Protein AF-A0A6N7GYB1-F1 (afdb_monomer_lite)

Secondary structure (DSSP, 8-state):
-PPEEE-HHHHHHHHHHHHHTSTT-TT--EEEEEE-TTS-EEEEEEE-TTS-HHHHHHHHHHHHHHHHTTEEEPP-

Foldseek 3Di:
DDAAADAQVRLFVVLLVQLCVDPQQVQWDTWGWDADPVQDIDTPDTGSHRGDPVSSVVSSVVVGVVNSVHYTYDDD

Radius of gyration: 12.16 Å; chains: 1; bounding box: 31×22×30 Å

pLDDT: mean 94.36, std 7.41, range [57.0, 98.5]

Structure (mmCIF, N/CA/C/O backbone):
data_AF-A0A6N7GYB1-F1
#
_entry.id   AF-A0A6N7GYB1-F1
#
loop_
_atom_site.group_PDB
_atom_site.id
_atom_site.type_symbol
_atom_site.label_atom_id
_atom_site.label_alt_id
_atom_site.label_comp_id
_atom_site.label_asym_id
_atom_site.label_entity_id
_atom_site.label_seq_id
_atom_site.pdbx_PDB_ins_code
_atom_site.Cartn_x
_atom_site.Cartn_y
_atom_site.Cartn_z
_atom_site.occupancy
_atom_site.B_iso_or_equiv
_atom_site.auth_seq_id
_atom_site.auth_comp_id
_atom_site.auth_asym_id
_atom_site.auth_atom_id
_atom_site.pdbx_PDB_model_num
ATOM 1 N N . MET A 1 1 ? -15.799 -10.170 8.489 1.00 57.00 1 MET A N 1
ATOM 2 C CA . MET A 1 1 ? -14.936 -10.188 9.692 1.00 57.00 1 MET A CA 1
ATOM 3 C C . MET A 1 1 ? -14.592 -8.754 10.049 1.00 57.00 1 MET A C 1
ATOM 5 O O . MET A 1 1 ? -14.620 -7.919 9.154 1.00 57.00 1 MET A O 1
ATOM 9 N N . ALA A 1 2 ? -14.323 -8.455 11.320 1.00 79.31 2 ALA A N 1
ATOM 10 C CA . ALA A 1 2 ? -13.762 -7.156 11.683 1.00 79.31 2 ALA A CA 1
ATOM 11 C C . ALA A 1 2 ? -12.311 -7.091 11.182 1.00 79.31 2 ALA A C 1
ATOM 13 O O . ALA A 1 2 ? -11.570 -8.060 11.353 1.00 79.31 2 ALA A O 1
ATOM 14 N N . LYS A 1 3 ? -11.935 -5.987 10.537 1.00 87.69 3 LYS A N 1
ATOM 15 C CA . LYS A 1 3 ? -10.567 -5.756 10.071 1.00 87.69 3 LYS A CA 1
ATOM 16 C C . LYS A 1 3 ? -9.637 -5.481 11.249 1.00 87.69 3 LYS A C 1
ATOM 18 O O . LYS A 1 3 ? -10.065 -5.012 12.305 1.00 87.69 3 LYS A O 1
ATOM 23 N N . ILE A 1 4 ? -8.359 -5.777 11.062 1.00 93.25 4 ILE A N 1
ATOM 24 C CA . ILE A 1 4 ? -7.321 -5.5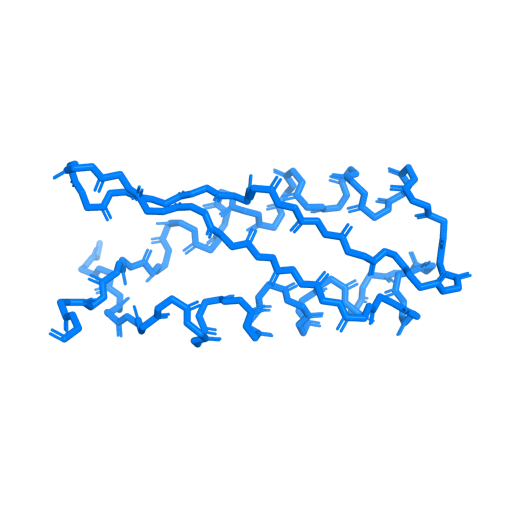18 12.057 1.00 93.25 4 ILE A CA 1
ATOM 25 C C . ILE A 1 4 ? -6.925 -4.044 11.955 1.00 93.25 4 ILE A C 1
ATOM 27 O O . ILE A 1 4 ? -6.650 -3.551 10.865 1.00 93.25 4 ILE A O 1
ATOM 31 N N . ARG A 1 5 ? -6.874 -3.331 13.081 1.00 93.56 5 ARG A N 1
ATOM 32 C CA . ARG A 1 5 ? -6.420 -1.935 13.088 1.00 93.56 5 ARG A CA 1
ATOM 33 C C . ARG A 1 5 ? -4.895 -1.856 13.062 1.00 93.56 5 ARG A C 1
ATOM 35 O O . ARG A 1 5 ? -4.238 -2.557 13.834 1.00 93.56 5 ARG A O 1
ATOM 42 N N . LYS A 1 6 ? -4.358 -1.009 12.186 1.00 95.06 6 LYS A N 1
ATOM 43 C CA . LYS A 1 6 ? -2.922 -0.778 11.987 1.00 95.06 6 LYS A CA 1
ATOM 44 C C . LYS A 1 6 ? -2.631 0.707 11.821 1.00 95.06 6 LYS A C 1
ATOM 46 O O . LYS A 1 6 ? -3.443 1.425 11.243 1.00 95.06 6 LYS A O 1
ATOM 51 N N . THR A 1 7 ? -1.495 1.181 12.321 1.00 95.38 7 THR A N 1
ATOM 52 C CA . THR A 1 7 ? -1.074 2.562 12.046 1.00 95.38 7 THR A CA 1
ATOM 53 C C . THR A 1 7 ? -0.743 2.727 10.562 1.00 95.38 7 THR A C 1
ATOM 55 O O . THR A 1 7 ? -0.519 1.745 9.846 1.00 95.38 7 THR A O 1
ATOM 58 N N . ALA A 1 8 ? -0.685 3.972 10.085 1.00 95.31 8 ALA A N 1
ATOM 59 C CA . ALA A 1 8 ? -0.288 4.241 8.706 1.00 95.31 8 ALA A CA 1
ATOM 60 C C . ALA A 1 8 ? 1.100 3.656 8.388 1.00 95.31 8 ALA A C 1
ATOM 62 O O . ALA A 1 8 ? 1.263 2.990 7.371 1.00 95.31 8 ALA A O 1
ATOM 63 N N . GLU A 1 9 ? 2.062 3.812 9.302 1.00 96.44 9 GLU A N 1
ATOM 64 C CA . GLU A 1 9 ? 3.424 3.281 9.163 1.00 96.44 9 GLU A CA 1
ATOM 65 C C . GLU A 1 9 ? 3.449 1.748 9.073 1.00 96.44 9 GLU A C 1
ATOM 67 O O . GLU A 1 9 ? 4.208 1.176 8.289 1.00 96.44 9 GLU A O 1
ATOM 72 N N . GLU A 1 10 ? 2.600 1.057 9.841 1.00 97.12 10 GLU A N 1
ATOM 73 C CA . GLU A 1 10 ? 2.492 -0.401 9.753 1.00 97.12 10 GLU A CA 1
ATOM 74 C C . GLU A 1 10 ? 1.892 -0.849 8.414 1.00 97.12 10 GLU A C 1
ATOM 76 O O . GLU A 1 10 ? 2.361 -1.824 7.828 1.00 97.12 10 GLU A O 1
ATOM 81 N N . ILE A 1 11 ? 0.871 -0.146 7.910 1.00 97.31 11 ILE A N 1
ATOM 82 C CA . ILE A 1 11 ? 0.269 -0.439 6.600 1.00 97.31 11 ILE A CA 1
ATOM 83 C C . ILE A 1 11 ? 1.285 -0.195 5.479 1.00 97.31 11 ILE A C 1
ATOM 85 O O . ILE A 1 11 ? 1.422 -1.026 4.584 1.00 97.31 11 ILE A O 1
ATOM 89 N N . GLU A 1 12 ? 2.037 0.903 5.539 1.00 98.25 12 GLU A N 1
ATOM 90 C CA . GLU A 1 12 ? 3.115 1.212 4.594 1.00 98.25 12 GLU A CA 1
ATOM 91 C C . GLU A 1 12 ? 4.212 0.142 4.595 1.00 98.25 12 GLU A C 1
ATOM 93 O O . GLU A 1 12 ? 4.669 -0.285 3.530 1.00 98.25 12 GLU A O 1
ATOM 98 N N . ALA A 1 13 ? 4.602 -0.342 5.778 1.00 98.12 13 ALA A N 1
ATOM 99 C CA . ALA A 1 13 ? 5.562 -1.431 5.909 1.00 98.12 13 ALA A CA 1
ATOM 100 C C . ALA A 1 13 ? 5.034 -2.740 5.299 1.00 98.12 13 ALA A C 1
ATOM 102 O O . ALA A 1 13 ? 5.773 -3.413 4.580 1.00 98.12 13 ALA A O 1
ATOM 103 N N . LEU A 1 14 ? 3.757 -3.075 5.522 1.00 98.12 14 LEU A N 1
ATOM 104 C CA . LEU A 1 14 ? 3.111 -4.253 4.930 1.00 98.12 14 LEU A CA 1
ATOM 105 C C . LEU A 1 14 ? 3.023 -4.150 3.404 1.00 98.12 14 LEU A C 1
ATOM 107 O O . LEU A 1 14 ? 3.362 -5.101 2.703 1.00 98.12 14 LEU A O 1
ATOM 111 N N . LEU A 1 15 ? 2.621 -2.990 2.880 1.00 98.25 15 LEU A N 1
ATOM 112 C CA . LEU A 1 15 ? 2.592 -2.713 1.443 1.00 98.25 15 LEU A CA 1
ATOM 113 C C . LEU A 1 15 ? 3.969 -2.906 0.809 1.00 98.25 15 LEU A C 1
ATOM 115 O O . LEU A 1 15 ? 4.090 -3.552 -0.231 1.00 98.25 15 LEU A O 1
ATOM 119 N N . LEU A 1 16 ? 5.011 -2.362 1.440 1.00 98.50 16 LEU A N 1
ATOM 120 C CA . LEU A 1 16 ? 6.382 -2.486 0.962 1.00 98.50 16 LEU A CA 1
ATOM 121 C C . LEU A 1 16 ? 6.885 -3.933 1.028 1.00 98.50 16 LEU A C 1
ATOM 123 O O . LEU A 1 16 ? 7.574 -4.377 0.110 1.00 98.50 16 LEU A O 1
ATOM 127 N N . GLU A 1 17 ? 6.567 -4.661 2.099 1.00 98.25 17 GLU A N 1
ATOM 128 C CA . GLU A 1 17 ? 6.949 -6.065 2.244 1.00 98.25 17 GLU A CA 1
ATOM 129 C C . GLU A 1 17 ? 6.288 -6.934 1.167 1.00 98.25 17 GLU A C 1
ATOM 131 O O . GLU A 1 17 ? 6.980 -7.699 0.496 1.00 98.25 17 GLU A O 1
ATOM 136 N N . GLU A 1 18 ? 4.979 -6.786 0.953 1.00 98.12 18 GLU A N 1
ATOM 137 C CA . GLU A 1 18 ? 4.257 -7.525 -0.086 1.00 98.12 18 GLU A CA 1
ATOM 138 C C . GLU A 1 18 ? 4.751 -7.153 -1.486 1.00 98.12 18 GLU A C 1
ATOM 140 O O . GLU A 1 18 ? 4.962 -8.036 -2.315 1.00 98.12 18 GLU A O 1
ATOM 145 N N . LEU A 1 19 ? 5.015 -5.869 -1.744 1.00 98.00 19 LEU A N 1
ATOM 146 C CA . LEU A 1 19 ? 5.539 -5.419 -3.031 1.00 98.00 19 LEU A CA 1
ATOM 147 C C . LEU A 1 19 ? 6.904 -6.045 -3.341 1.00 98.00 19 LEU A C 1
ATOM 149 O O . LEU A 1 19 ? 7.144 -6.470 -4.467 1.00 98.00 19 LEU A O 1
ATOM 153 N N . ARG A 1 20 ? 7.789 -6.161 -2.345 1.00 97.94 20 ARG A N 1
ATOM 154 C CA . ARG A 1 20 ? 9.117 -6.778 -2.512 1.00 97.94 20 ARG A CA 1
ATOM 155 C C . ARG A 1 20 ? 9.079 -8.286 -2.754 1.00 97.94 20 ARG A C 1
ATOM 157 O O . ARG A 1 20 ? 10.094 -8.836 -3.173 1.0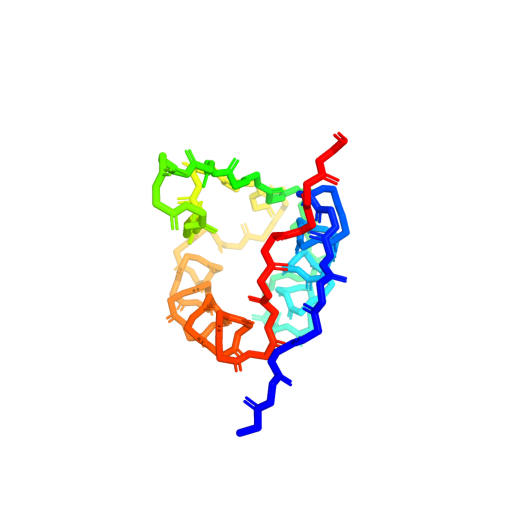0 97.94 20 ARG A O 1
ATOM 164 N N . LYS A 1 21 ? 7.954 -8.954 -2.484 1.00 97.62 21 LYS A N 1
ATOM 165 C CA . LYS A 1 21 ? 7.754 -10.380 -2.797 1.00 97.62 21 LYS A CA 1
ATOM 166 C C . LYS A 1 21 ? 7.375 -10.606 -4.263 1.00 97.62 21 LYS A C 1
ATOM 168 O O . LYS A 1 21 ? 7.421 -11.744 -4.721 1.00 97.62 21 LYS A O 1
ATOM 173 N N . VAL A 1 22 ? 6.988 -9.555 -4.987 1.00 96.62 22 VAL A N 1
ATOM 174 C CA . VAL A 1 22 ? 6.634 -9.639 -6.406 1.00 96.62 22 VAL A CA 1
ATOM 175 C C . VAL A 1 22 ? 7.903 -9.629 -7.252 1.00 96.62 22 VAL A C 1
ATOM 177 O O . VAL A 1 22 ? 8.789 -8.798 -7.043 1.00 96.62 22 VAL A O 1
ATOM 180 N N . GLU A 1 23 ? 7.971 -10.546 -8.219 1.00 95.12 23 GLU A N 1
ATOM 181 C CA . GLU A 1 23 ? 9.071 -10.627 -9.182 1.00 95.12 23 GLU A CA 1
ATOM 182 C C . GLU A 1 23 ? 9.294 -9.262 -9.848 1.00 95.12 23 GLU A C 1
ATOM 184 O O . GLU A 1 23 ? 8.346 -8.600 -10.278 1.00 95.12 23 GLU A O 1
ATOM 189 N N . HIS A 1 24 ? 10.557 -8.837 -9.906 1.00 94.44 24 HIS A N 1
ATOM 190 C CA . HIS A 1 24 ? 11.000 -7.530 -10.401 1.00 94.44 24 HIS A CA 1
ATOM 191 C C . HIS A 1 24 ? 10.726 -6.327 -9.485 1.00 94.44 24 HIS A C 1
ATOM 193 O O . HIS A 1 24 ? 11.121 -5.215 -9.849 1.00 94.44 24 HIS A O 1
ATOM 199 N N . CYS A 1 25 ? 10.135 -6.505 -8.297 1.00 97.50 25 CYS A N 1
ATOM 200 C CA . CYS A 1 25 ? 9.855 -5.440 -7.321 1.00 97.50 25 CYS A CA 1
ATOM 201 C C . CYS A 1 25 ? 10.665 -5.521 -6.017 1.00 97.50 25 CYS A C 1
ATOM 203 O O . CYS A 1 25 ? 10.481 -4.709 -5.107 1.00 97.50 25 CYS A O 1
ATOM 205 N N . GLU A 1 26 ? 11.641 -6.425 -5.944 1.00 97.50 26 GLU A N 1
ATOM 206 C CA . GLU A 1 26 ? 12.493 -6.676 -4.774 1.00 97.50 26 GLU A CA 1
ATOM 207 C C . GLU A 1 26 ? 13.303 -5.432 -4.359 1.00 97.50 26 GLU A C 1
ATOM 209 O O . GLU A 1 26 ? 13.683 -5.263 -3.199 1.00 97.50 26 GLU A O 1
ATOM 214 N N . GLY A 1 27 ? 13.569 -4.538 -5.317 1.00 97.00 27 GLY A N 1
ATOM 215 C CA . GLY A 1 27 ? 14.309 -3.293 -5.141 1.00 97.00 27 GLY A CA 1
ATOM 216 C C . GLY A 1 27 ? 13.477 -2.095 -4.676 1.00 97.00 27 GLY A C 1
ATOM 217 O O . GLY A 1 27 ? 14.065 -1.018 -4.508 1.00 97.00 27 GLY A O 1
ATOM 218 N N . ALA A 1 28 ? 12.162 -2.251 -4.468 1.00 97.75 28 ALA A N 1
ATOM 219 C CA . ALA A 1 28 ? 11.288 -1.187 -3.976 1.00 97.75 28 ALA A CA 1
ATOM 220 C C . ALA A 1 28 ? 11.782 -0.644 -2.624 1.00 97.75 28 ALA A C 1
ATOM 222 O O . ALA A 1 28 ? 12.255 -1.388 -1.761 1.00 97.75 28 ALA A O 1
ATOM 223 N N . ARG A 1 29 ? 11.710 0.674 -2.424 1.00 97.94 29 ARG A N 1
ATOM 224 C CA . ARG A 1 29 ? 12.304 1.361 -1.263 1.00 97.94 29 ARG A CA 1
ATOM 225 C C . ARG A 1 29 ? 11.284 1.853 -0.253 1.00 97.94 29 ARG A C 1
ATOM 227 O O . ARG A 1 29 ? 11.567 1.777 0.936 1.00 97.94 29 ARG A O 1
ATOM 234 N N . SER A 1 30 ? 10.145 2.348 -0.718 1.00 97.56 30 SER A N 1
ATOM 235 C CA . SER A 1 30 ? 9.088 2.865 0.147 1.00 97.56 30 SER A CA 1
ATOM 236 C C . SER A 1 30 ? 7.738 2.849 -0.559 1.00 97.56 30 SER A C 1
ATOM 238 O O . SER A 1 30 ? 7.667 2.941 -1.787 1.00 97.56 30 SER A O 1
ATOM 240 N N . VAL A 1 31 ? 6.681 2.769 0.239 1.00 98.06 31 VAL A N 1
ATOM 241 C CA . VAL A 1 31 ? 5.295 3.038 -0.144 1.00 98.06 31 VAL A CA 1
ATOM 242 C C . VAL A 1 31 ? 4.750 3.996 0.909 1.00 98.06 31 VAL A C 1
ATOM 244 O O . VAL A 1 31 ? 5.083 3.850 2.079 1.00 98.06 31 VAL A O 1
ATOM 247 N N . THR A 1 32 ? 3.975 4.988 0.492 1.00 97.94 32 THR A N 1
ATOM 248 C CA . THR A 1 32 ? 3.356 5.973 1.379 1.00 97.94 32 THR A CA 1
ATOM 249 C C . THR A 1 32 ? 1.867 6.007 1.104 1.00 97.94 32 THR A C 1
ATOM 251 O O . THR A 1 32 ? 1.453 6.059 -0.061 1.00 97.94 32 THR A O 1
ATOM 254 N N . ILE A 1 33 ? 1.060 5.994 2.158 1.00 97.94 33 ILE A N 1
ATOM 255 C CA . ILE A 1 33 ? -0.393 6.086 2.049 1.00 97.94 33 ILE A CA 1
ATOM 256 C C . ILE A 1 33 ? -0.871 7.501 2.368 1.00 97.94 33 ILE A C 1
ATOM 258 O O . ILE A 1 33 ? -0.236 8.265 3.090 1.00 97.94 33 ILE A O 1
ATOM 262 N N . ARG A 1 34 ? -2.032 7.852 1.826 1.00 96.62 34 ARG A N 1
ATOM 263 C CA . ARG A 1 34 ? -2.841 8.976 2.301 1.00 96.62 34 ARG A CA 1
ATOM 264 C C . ARG A 1 34 ? -4.010 8.425 3.096 1.00 96.62 34 ARG A C 1
ATOM 266 O O . ARG A 1 34 ? -4.617 7.433 2.691 1.00 96.62 34 ARG A O 1
ATOM 273 N N . THR A 1 35 ? -4.330 9.094 4.192 1.00 94.31 35 THR A N 1
ATOM 274 C CA . THR A 1 35 ? -5.512 8.813 5.002 1.00 94.31 35 THR A CA 1
ATOM 275 C C . THR A 1 35 ? -6.635 9.768 4.608 1.00 94.31 35 THR A C 1
ATOM 277 O O . THR A 1 35 ? -6.393 10.907 4.196 1.00 94.31 35 THR A O 1
ATOM 280 N N . PHE A 1 36 ? -7.873 9.296 4.691 1.00 92.12 36 PHE A N 1
ATOM 281 C CA . PHE A 1 36 ? -9.063 10.080 4.388 1.00 92.12 36 PHE A CA 1
ATOM 282 C C . PHE A 1 36 ? -9.896 10.316 5.650 1.00 92.12 36 PHE A C 1
ATOM 284 O O . PHE A 1 36 ? -9.764 9.617 6.652 1.00 92.12 36 PHE A O 1
ATOM 291 N N . VAL A 1 37 ? -10.776 11.319 5.593 1.00 88.06 37 VAL A N 1
ATOM 292 C CA . VAL A 1 37 ? -11.630 11.727 6.725 1.00 88.06 37 VAL A CA 1
ATOM 293 C C . VAL A 1 37 ? -12.596 10.616 7.153 1.00 88.06 37 VAL A C 1
ATOM 295 O O . VAL A 1 37 ? -12.984 10.555 8.314 1.00 88.06 37 VAL A O 1
ATOM 298 N N . ASP A 1 38 ? -12.967 9.725 6.234 1.00 88.44 38 ASP A N 1
ATOM 299 C CA . ASP A 1 38 ? -13.821 8.565 6.509 1.00 88.44 38 ASP A CA 1
ATOM 300 C C . ASP A 1 38 ? -13.062 7.371 7.125 1.00 88.44 38 ASP A C 1
ATOM 302 O O . ASP A 1 38 ? -13.649 6.308 7.320 1.00 88.44 38 ASP A O 1
ATOM 306 N N . GLY A 1 39 ? -11.768 7.530 7.433 1.00 86.56 39 GLY A N 1
ATOM 307 C CA . GLY A 1 39 ? -10.912 6.480 7.987 1.00 86.56 39 GLY A CA 1
ATOM 308 C C . GLY A 1 39 ? -10.386 5.488 6.947 1.00 86.56 39 GLY A C 1
ATOM 309 O O . GLY A 1 39 ? -9.627 4.584 7.298 1.00 86.56 39 GLY A O 1
ATOM 310 N N . SER A 1 40 ? -10.747 5.650 5.670 1.00 92.31 40 SER A N 1
ATOM 311 C CA . SER A 1 40 ? -10.138 4.883 4.587 1.00 92.31 40 SER A CA 1
ATOM 312 C C . SER A 1 40 ? -8.722 5.382 4.283 1.00 92.31 40 SER A C 1
ATOM 314 O O . SER A 1 40 ? -8.285 6.451 4.724 1.00 92.31 40 SER A O 1
ATOM 316 N N . TRP A 1 41 ? -7.978 4.592 3.515 1.00 96.38 41 TRP A N 1
ATOM 317 C CA . TRP A 1 41 ? -6.624 4.920 3.087 1.00 96.38 41 TRP A CA 1
ATOM 318 C C . TRP A 1 41 ? -6.370 4.414 1.673 1.00 96.38 41 TRP A C 1
ATOM 320 O O . TRP A 1 41 ? -6.985 3.442 1.248 1.00 96.38 41 TRP A O 1
ATOM 330 N N . ALA A 1 42 ? -5.455 5.056 0.951 1.00 97.50 42 ALA A N 1
ATOM 331 C CA . ALA A 1 42 ? -5.004 4.609 -0.369 1.00 97.50 42 ALA A CA 1
ATOM 332 C C . ALA A 1 42 ? -3.522 4.927 -0.556 1.00 97.50 42 ALA A C 1
ATOM 334 O O . ALA A 1 42 ? -3.005 5.851 0.079 1.00 97.50 42 ALA A O 1
ATOM 335 N N . ILE A 1 43 ? -2.840 4.221 -1.456 1.00 97.94 43 ILE A N 1
ATOM 336 C CA . ILE A 1 43 ? -1.457 4.548 -1.800 1.00 97.94 43 ILE A CA 1
ATOM 337 C C . ILE A 1 43 ? -1.419 5.943 -2.436 1.00 97.94 43 ILE A C 1
ATOM 339 O O . ILE A 1 43 ? -2.135 6.248 -3.390 1.00 97.94 43 ILE A O 1
ATOM 343 N N . ALA A 1 44 ? -0.573 6.811 -1.889 1.00 97.44 44 ALA A N 1
ATOM 344 C CA . ALA A 1 44 ? -0.332 8.153 -2.405 1.00 97.44 44 ALA A CA 1
ATOM 345 C C . ALA A 1 44 ? 0.931 8.204 -3.268 1.00 97.44 44 ALA A C 1
ATOM 347 O O . ALA A 1 44 ? 0.972 8.902 -4.281 1.00 97.44 44 ALA A O 1
ATOM 348 N N . PHE A 1 45 ? 1.966 7.471 -2.859 1.00 97.06 45 PHE A N 1
ATOM 349 C CA . PHE A 1 45 ? 3.265 7.464 -3.517 1.00 97.06 45 PHE A CA 1
ATOM 350 C C . PHE A 1 45 ? 3.987 6.136 -3.283 1.00 97.06 45 PHE A C 1
ATOM 352 O O . PHE A 1 45 ? 3.798 5.484 -2.259 1.00 97.06 45 PHE A O 1
ATOM 359 N N . PHE A 1 46 ? 4.863 5.754 -4.209 1.00 97.75 46 PHE A N 1
ATOM 360 C CA . PHE A 1 46 ? 5.811 4.667 -3.995 1.00 97.75 46 PHE A CA 1
ATOM 361 C C . PHE A 1 46 ? 7.141 4.968 -4.689 1.00 97.75 46 PHE A C 1
ATOM 363 O O . PHE A 1 46 ? 7.205 5.699 -5.677 1.00 97.75 46 PHE A O 1
ATOM 370 N N . ASN A 1 47 ? 8.215 4.376 -4.174 1.00 97.69 47 ASN A N 1
ATOM 371 C CA . ASN A 1 47 ? 9.550 4.459 -4.746 1.00 97.69 47 ASN A CA 1
ATOM 372 C C . ASN A 1 47 ? 10.008 3.063 -5.177 1.00 97.69 47 ASN A C 1
ATOM 374 O O . ASN A 1 47 ? 10.365 2.236 -4.335 1.00 97.69 47 ASN A O 1
ATOM 378 N N . ALA A 1 48 ? 10.045 2.816 -6.488 1.00 95.94 48 ALA A N 1
ATOM 379 C CA . ALA A 1 48 ? 10.489 1.543 -7.062 1.00 95.94 48 ALA A CA 1
ATOM 380 C C . ALA A 1 48 ? 11.987 1.253 -6.833 1.00 95.94 48 ALA A C 1
ATOM 382 O O . ALA A 1 48 ? 12.437 0.123 -6.991 1.00 95.94 48 ALA A O 1
ATOM 383 N N . GLY A 1 49 ? 12.793 2.245 -6.446 1.00 96.50 49 GLY A N 1
ATOM 384 C CA . GLY A 1 49 ? 14.228 2.067 -6.255 1.00 96.50 49 GLY A CA 1
ATOM 385 C C . GLY A 1 49 ? 14.928 1.637 -7.544 1.00 96.50 49 GLY A C 1
ATOM 386 O O . GLY A 1 49 ? 15.070 2.438 -8.461 1.00 96.50 49 GLY A O 1
ATOM 387 N N . ARG A 1 50 ? 15.420 0.390 -7.580 1.00 94.50 50 ARG A N 1
ATOM 388 C CA . ARG A 1 50 ? 16.062 -0.211 -8.772 1.00 94.50 50 ARG A CA 1
ATOM 389 C C . ARG A 1 50 ? 15.121 -1.107 -9.589 1.00 94.50 50 ARG A C 1
ATOM 391 O O . ARG A 1 50 ? 15.554 -1.647 -10.601 1.00 94.50 50 ARG A O 1
ATOM 398 N N . SER A 1 51 ? 13.894 -1.304 -9.120 1.00 95.50 51 SER A N 1
ATOM 399 C CA . SER A 1 51 ? 12.881 -2.138 -9.762 1.00 95.50 51 SER A CA 1
ATOM 400 C C . SER A 1 51 ? 12.172 -1.414 -10.902 1.00 95.50 51 SER A C 1
ATOM 402 O O . SER A 1 51 ? 12.225 -0.186 -10.991 1.00 95.50 51 SER A O 1
ATOM 404 N N . ASP A 1 52 ? 11.485 -2.175 -11.759 1.00 93.12 52 ASP A N 1
ATOM 405 C CA . ASP A 1 52 ? 10.678 -1.589 -12.829 1.00 93.12 52 ASP A CA 1
ATOM 406 C C . ASP A 1 52 ? 9.432 -0.895 -12.244 1.00 93.12 52 ASP A C 1
ATOM 408 O O . ASP A 1 52 ? 8.600 -1.547 -11.604 1.00 93.12 52 ASP A O 1
ATOM 412 N N . PRO A 1 53 ? 9.264 0.424 -12.448 1.00 94.31 53 PRO A N 1
ATOM 413 C CA . PRO A 1 53 ? 8.177 1.164 -11.821 1.00 94.31 53 PRO A CA 1
ATOM 414 C C . PRO A 1 53 ? 6.795 0.765 -12.351 1.00 94.31 53 PRO A C 1
ATOM 416 O O . PRO A 1 53 ? 5.830 0.827 -11.593 1.00 94.31 53 PRO A O 1
ATOM 419 N N . ASN A 1 54 ? 6.675 0.327 -13.609 1.00 96.06 54 ASN A N 1
ATOM 420 C CA . ASN A 1 54 ? 5.381 -0.033 -14.192 1.00 96.06 54 ASN A CA 1
ATOM 421 C C . ASN A 1 54 ? 4.891 -1.379 -13.654 1.00 96.06 54 ASN A C 1
ATOM 423 O O . ASN A 1 54 ? 3.716 -1.513 -13.311 1.00 96.06 54 ASN A O 1
ATOM 427 N N . THR A 1 55 ? 5.786 -2.362 -13.549 1.00 95.56 55 THR A N 1
ATOM 428 C CA . THR A 1 55 ? 5.494 -3.662 -12.935 1.00 95.56 55 THR A CA 1
ATOM 429 C C . THR A 1 55 ? 5.087 -3.482 -11.478 1.00 95.56 55 THR A C 1
ATOM 431 O O . THR A 1 55 ? 4.046 -3.993 -11.068 1.00 95.56 55 THR A O 1
ATOM 434 N N . CYS A 1 56 ? 5.828 -2.674 -10.714 1.00 97.31 56 CYS A N 1
ATOM 435 C CA . CYS A 1 56 ? 5.494 -2.429 -9.312 1.00 97.31 56 CYS A CA 1
ATOM 436 C C . CYS A 1 56 ? 4.198 -1.643 -9.133 1.00 97.31 56 CYS A C 1
ATOM 438 O O . CYS A 1 56 ? 3.427 -1.951 -8.230 1.00 97.31 56 CYS A O 1
ATOM 440 N N . GLN A 1 57 ? 3.900 -0.686 -10.013 1.00 97.31 57 GLN A N 1
ATOM 441 C CA . GLN A 1 57 ? 2.618 0.012 -9.972 1.00 97.31 57 GLN A CA 1
ATOM 442 C C . GLN A 1 57 ? 1.438 -0.934 -10.221 1.00 97.31 57 GLN A C 1
ATOM 444 O O . GLN A 1 57 ? 0.436 -0.844 -9.517 1.00 97.31 57 GLN A O 1
ATOM 449 N N . ARG A 1 58 ? 1.559 -1.860 -11.180 1.00 97.19 58 ARG A N 1
ATOM 450 C CA . ARG A 1 58 ? 0.523 -2.875 -11.428 1.00 97.19 58 ARG A CA 1
ATOM 451 C C . ARG A 1 58 ? 0.356 -3.811 -10.238 1.00 97.19 58 ARG A C 1
ATOM 453 O O . ARG A 1 58 ? -0.768 -4.045 -9.823 1.00 97.19 58 ARG A O 1
ATOM 460 N N . ALA A 1 59 ? 1.458 -4.275 -9.654 1.00 97.75 59 ALA A N 1
ATOM 461 C CA . ALA A 1 59 ? 1.416 -5.114 -8.461 1.00 97.75 59 ALA A CA 1
ATOM 462 C C . ALA A 1 59 ? 0.699 -4.421 -7.289 1.00 97.75 59 ALA A C 1
ATOM 464 O O . ALA A 1 59 ? -0.089 -5.041 -6.579 1.00 97.75 59 ALA A O 1
ATOM 465 N N . LEU A 1 60 ? 0.925 -3.116 -7.105 1.00 97.88 60 LEU A N 1
ATOM 466 C CA . LEU A 1 60 ? 0.247 -2.336 -6.071 1.00 97.88 60 LEU A CA 1
ATOM 467 C C . LEU A 1 60 ? -1.273 -2.251 -6.278 1.00 97.88 60 LEU A C 1
ATOM 469 O O . LEU A 1 60 ? -1.994 -2.204 -5.284 1.00 97.88 60 LEU A O 1
ATOM 473 N N . TRP A 1 61 ? -1.771 -2.289 -7.520 1.00 97.44 61 TRP A N 1
ATOM 474 C CA . TRP A 1 61 ? -3.216 -2.338 -7.790 1.00 97.44 61 TRP A CA 1
ATOM 475 C C . TRP A 1 61 ? -3.880 -3.621 -7.288 1.00 97.44 61 TRP A C 1
ATOM 477 O O . T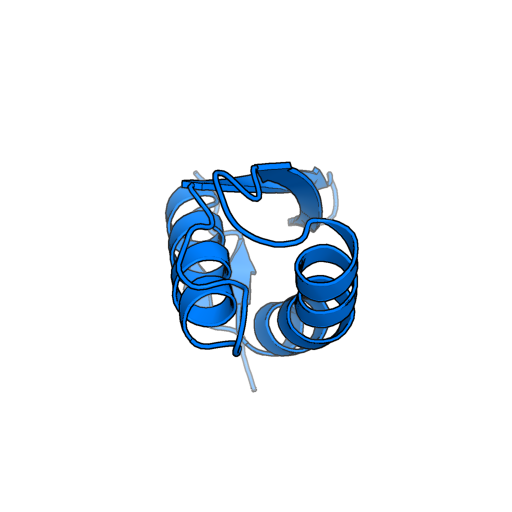RP A 1 61 ? -5.055 -3.580 -6.935 1.00 97.44 61 TRP A O 1
ATOM 487 N N . ASP A 1 62 ? -3.137 -4.725 -7.205 1.00 97.31 62 ASP A N 1
ATOM 488 C CA . ASP A 1 62 ? -3.637 -5.989 -6.658 1.00 97.31 62 ASP A CA 1
ATOM 489 C C . ASP A 1 62 ? -3.427 -6.076 -5.134 1.00 97.31 62 ASP A C 1
ATOM 491 O O . ASP A 1 62 ? -4.249 -6.635 -4.402 1.00 97.31 62 ASP A O 1
ATOM 495 N N . ILE A 1 63 ? -2.323 -5.514 -4.627 1.00 98.00 63 ILE A N 1
ATOM 496 C CA . ILE A 1 63 ? -1.979 -5.553 -3.198 1.00 98.00 63 ILE A CA 1
ATOM 497 C C . ILE A 1 63 ? -2.871 -4.613 -2.375 1.00 98.00 63 ILE A C 1
ATOM 499 O O . ILE A 1 63 ? -3.349 -5.029 -1.318 1.00 98.00 63 ILE A O 1
ATOM 503 N N . GLU A 1 64 ? -3.093 -3.373 -2.831 1.00 97.69 64 GLU A N 1
ATOM 504 C CA . GLU A 1 64 ? -3.874 -2.360 -2.101 1.00 97.69 64 GLU A CA 1
ATOM 505 C C . GLU A 1 64 ? -5.265 -2.867 -1.679 1.00 97.69 64 GLU A C 1
ATOM 507 O O . GLU A 1 64 ? -5.520 -2.894 -0.470 1.00 97.69 64 GLU A O 1
ATOM 512 N N . PRO A 1 65 ? -6.145 -3.331 -2.591 1.00 97.56 65 PRO A N 1
ATOM 513 C CA . PRO A 1 65 ? -7.487 -3.768 -2.210 1.00 97.56 65 PRO A CA 1
ATOM 514 C C . PRO A 1 65 ? -7.453 -4.968 -1.257 1.00 97.56 65 PRO A C 1
ATOM 516 O O . PRO A 1 65 ? -8.196 -5.002 -0.278 1.00 97.56 65 PRO A O 1
ATOM 519 N N . ARG A 1 66 ? -6.532 -5.919 -1.463 1.00 97.00 66 ARG A N 1
ATOM 520 C CA . ARG A 1 66 ? -6.382 -7.088 -0.581 1.00 97.00 66 ARG A CA 1
ATOM 521 C C . ARG A 1 66 ? -5.981 -6.694 0.842 1.00 97.00 66 ARG A C 1
ATOM 523 O O . ARG A 1 66 ? -6.405 -7.339 1.802 1.00 97.00 66 ARG A O 1
ATOM 530 N N . LEU A 1 67 ? -5.141 -5.671 1.002 1.00 96.88 67 LEU A N 1
ATOM 531 C CA . LEU A 1 67 ? -4.787 -5.155 2.325 1.00 96.88 67 LEU A CA 1
ATOM 532 C C . LEU A 1 67 ? -5.919 -4.310 2.917 1.00 96.88 67 LEU A C 1
ATOM 534 O O . LEU A 1 67 ? -6.187 -4.435 4.108 1.00 96.88 67 LEU A O 1
ATOM 538 N N . GLN A 1 68 ? -6.639 -3.526 2.112 1.00 96.19 68 GLN A N 1
ATOM 539 C CA . GLN A 1 68 ? -7.823 -2.787 2.566 1.00 96.19 68 GLN A CA 1
ATOM 540 C C . GLN A 1 68 ? -8.935 -3.715 3.072 1.00 96.19 68 GLN A C 1
ATOM 542 O O . GLN A 1 68 ? -9.679 -3.330 3.969 1.00 96.19 68 GLN A O 1
ATOM 547 N N . GLU A 1 69 ? -9.060 -4.938 2.551 1.00 95.56 69 GLU A N 1
ATOM 548 C CA . GLU A 1 69 ? -10.005 -5.948 3.053 1.00 95.56 69 GLU A CA 1
ATOM 549 C C . GLU A 1 69 ? -9.629 -6.506 4.433 1.00 95.56 69 GLU A C 1
ATOM 551 O O . GLU A 1 69 ? -10.498 -6.992 5.159 1.00 95.56 69 GLU A O 1
ATOM 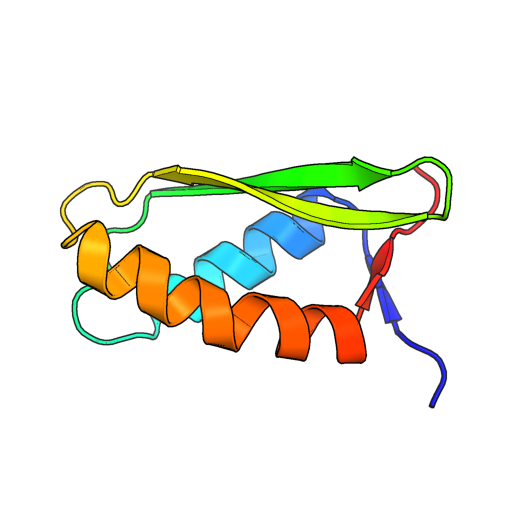556 N N . GLN A 1 70 ? -8.350 -6.432 4.806 1.0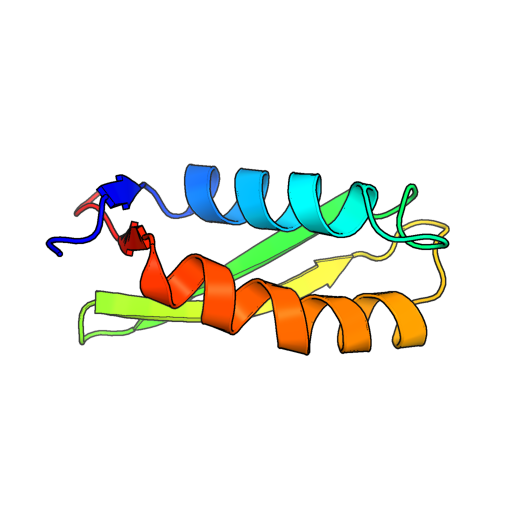0 95.88 70 GLN A N 1
ATOM 557 C CA . GLN A 1 70 ? -7.812 -7.015 6.038 1.00 95.88 70 GLN A CA 1
ATOM 558 C C . GLN A 1 70 ? -7.552 -5.975 7.128 1.00 95.88 70 GLN A C 1
ATOM 560 O O . GLN A 1 70 ? -7.674 -6.298 8.313 1.00 95.88 70 GLN A O 1
ATOM 565 N N . TYR A 1 71 ? -7.214 -4.744 6.738 1.00 95.12 71 TYR A N 1
ATOM 566 C CA . TYR A 1 71 ? -6.711 -3.714 7.637 1.00 95.12 71 TYR A CA 1
ATOM 567 C C . TYR A 1 71 ? -7.489 -2.402 7.526 1.00 95.12 71 TYR A C 1
ATOM 569 O O . TYR A 1 71 ? -7.711 -1.880 6.433 1.00 95.12 71 TYR A O 1
ATOM 577 N N . ASP A 1 72 ? -7.840 -1.850 8.685 1.00 93.38 72 ASP A N 1
ATOM 578 C CA . ASP A 1 72 ? -8.292 -0.464 8.828 1.00 93.38 72 ASP A CA 1
ATOM 579 C C . ASP A 1 72 ? -7.203 0.361 9.520 1.00 93.38 72 ASP A C 1
ATOM 581 O O . ASP A 1 72 ? -6.332 -0.182 10.210 1.00 93.38 72 ASP A O 1
ATOM 585 N N . LEU A 1 73 ? -7.278 1.684 9.380 1.00 92.38 73 LEU A N 1
ATOM 586 C CA . LEU A 1 73 ? -6.425 2.577 10.150 1.00 92.38 73 LEU A CA 1
ATOM 587 C C . LEU A 1 73 ? -6.779 2.516 11.639 1.00 92.38 73 LEU A C 1
ATOM 589 O O . LEU A 1 73 ? -7.943 2.579 12.039 1.00 92.38 73 LEU A O 1
ATOM 593 N N . ALA A 1 74 ? -5.749 2.403 12.467 1.00 88.31 74 ALA A N 1
ATOM 594 C CA . ALA A 1 74 ? -5.835 2.750 13.870 1.00 88.31 74 ALA A CA 1
ATOM 595 C C . ALA A 1 74 ? -5.872 4.277 14.007 1.00 88.31 74 ALA A C 1
ATOM 597 O O . ALA A 1 74 ? -5.143 4.985 13.307 1.00 88.31 74 ALA A O 1
ATOM 598 N N . ASP A 1 75 ? -6.697 4.769 14.929 1.00 71.69 75 ASP A N 1
ATOM 599 C CA . ASP A 1 75 ? -6.577 6.140 15.414 1.00 71.69 75 ASP A CA 1
ATOM 600 C C . ASP A 1 75 ? -5.157 6.307 15.987 1.00 71.69 75 ASP A C 1
ATOM 602 O O . ASP A 1 75 ? -4.714 5.469 16.779 1.00 71.69 75 ASP A O 1
ATOM 606 N N . SER A 1 76 ? -4.423 7.311 15.499 1.00 58.00 76 SER A N 1
ATOM 607 C CA . SER A 1 76 ? -3.057 7.619 15.955 1.00 58.00 76 SER A CA 1
ATOM 608 C C . 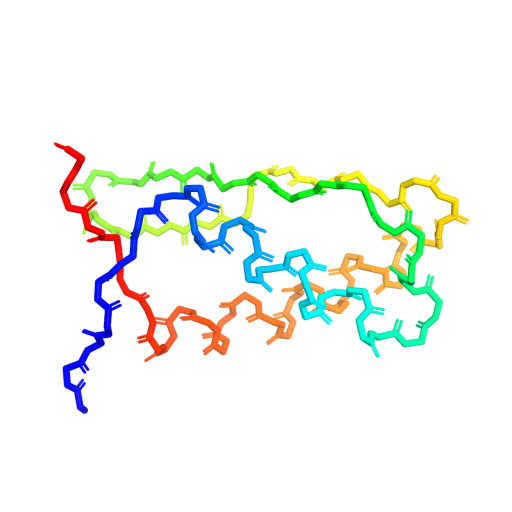SER A 1 76 ? -3.041 8.197 17.365 1.00 58.00 76 SER A C 1
ATOM 610 O O . SER A 1 76 ? -3.972 8.966 17.694 1.00 58.00 76 SER A O 1
#

Sequence (76 aa):
MAKIRKTAEEIEALLLEELRKVEHCEGARSVTIRTFVDGSWAIAFFNAGRSDPNTCQRALWDIEPRLQEQYDLADS